Protein AF-A0A6J6VRY9-F1 (afdb_monomer)

Sequence (90 aa):
MVHAVILLLIVILFAPLVSAIPTVAIAGVLIGTSYRILNPASLRESLQTTKSEAFVLVITALVTLFIDLIWGIAIGIITHFITSWISRRN

Radius of gyration: 19.79 Å; Cα contacts (8 Å, |Δi|>4): 38; chains: 1; bounding box: 39×25×58 Å

Mean predicted aligned error: 5.54 Å

Solvent-accessible surface area (backbone atoms only — not comparable to full-atom values): 5023 Å² total; per-residue (Å²): 109,70,69,58,54,52,50,51,52,48,50,70,74,42,42,77,62,58,73,70,55,57,66,69,60,54,51,52,50,50,52,52,49,51,53,60,73,58,33,64,69,60,48,54,46,47,54,66,73,38,74,64,53,27,48,29,51,52,51,22,51,52,36,34,75,77,74,34,64,69,60,11,53,54,52,26,52,53,47,42,51,56,49,54,54,56,64,72,75,110

Organism: NCBI:txid449393

pLDDT: mean 91.95, std 8.25, range [46.59, 98.0]

InterPro domains:
  IPR011547 SLC26A/SulP transporter domain [PF00916] (1-60)

Structure (mmCIF, N/CA/C/O backbone):
data_AF-A0A6J6VRY9-F1
#
_entry.id   AF-A0A6J6VRY9-F1
#
loop_
_atom_site.group_PDB
_atom_site.id
_atom_site.type_symbol
_atom_site.label_atom_id
_atom_site.label_alt_id
_atom_site.label_comp_id
_atom_site.label_asym_id
_atom_site.label_entity_id
_atom_site.label_seq_id
_atom_site.pdbx_PDB_ins_code
_atom_site.Cartn_x
_atom_site.Cartn_y
_atom_site.Cartn_z
_atom_site.occupancy
_atom_site.B_iso_or_equiv
_atom_site.auth_seq_id
_atom_site.auth_comp_id
_atom_site.auth_asym_id
_atom_site.auth_atom_id
_atom_site.pdbx_PDB_model_num
ATOM 1 N N . MET A 1 1 ? 23.308 7.368 -4.730 1.00 82.50 1 MET A N 1
ATOM 2 C CA . MET A 1 1 ? 23.381 7.913 -6.108 1.00 82.50 1 MET A CA 1
ATOM 3 C C . MET A 1 1 ? 23.506 6.822 -7.166 1.00 82.50 1 MET A C 1
ATOM 5 O O . MET A 1 1 ? 22.708 6.832 -8.089 1.00 82.50 1 MET A O 1
ATOM 9 N N . VAL A 1 2 ? 24.411 5.847 -7.010 1.00 94.94 2 VAL A N 1
ATOM 10 C CA . VAL A 1 2 ? 24.603 4.734 -7.969 1.00 94.94 2 VAL A CA 1
ATOM 11 C C . VAL A 1 2 ? 23.294 4.020 -8.352 1.00 94.94 2 VAL A C 1
ATOM 13 O O . VAL A 1 2 ? 23.005 3.888 -9.533 1.00 94.94 2 VAL A O 1
ATOM 16 N N . HIS A 1 3 ? 22.449 3.662 -7.377 1.00 93.50 3 HIS A N 1
ATOM 17 C CA . HIS A 1 3 ? 21.144 3.033 -7.637 1.00 93.50 3 HIS A CA 1
ATOM 18 C C . HIS A 1 3 ? 20.230 3.860 -8.558 1.00 93.50 3 HIS A C 1
ATOM 20 O O . HIS A 1 3 ? 19.614 3.309 -9.461 1.00 93.50 3 HIS A O 1
ATOM 26 N N . ALA A 1 4 ? 20.165 5.182 -8.372 1.00 95.69 4 ALA A N 1
ATOM 27 C CA . ALA A 1 4 ? 19.333 6.054 -9.201 1.00 95.69 4 ALA A CA 1
ATOM 28 C C . ALA A 1 4 ? 19.879 6.173 -10.633 1.00 95.69 4 ALA A C 1
ATOM 30 O O . ALA A 1 4 ? 19.104 6.149 -11.583 1.00 95.69 4 ALA A O 1
ATOM 31 N N . VAL A 1 5 ? 21.206 6.243 -10.791 1.00 96.88 5 VAL A N 1
ATOM 32 C CA . VAL A 1 5 ? 21.864 6.273 -12.110 1.00 96.88 5 VAL A CA 1
ATOM 33 C C . VAL A 1 5 ? 21.635 4.961 -12.864 1.00 96.88 5 VAL A C 1
ATOM 35 O O . VAL A 1 5 ? 21.330 4.988 -14.053 1.00 96.88 5 VAL A O 1
ATOM 38 N N . ILE A 1 6 ? 21.714 3.818 -12.177 1.00 96.06 6 ILE A N 1
ATOM 39 C CA . ILE A 1 6 ? 21.417 2.508 -12.770 1.00 96.06 6 ILE A CA 1
ATOM 40 C C . ILE A 1 6 ? 19.949 2.433 -13.206 1.00 96.06 6 ILE A C 1
ATOM 42 O O . ILE A 1 6 ? 19.681 2.034 -14.336 1.00 96.06 6 ILE A O 1
ATOM 46 N N . LEU A 1 7 ? 19.000 2.852 -12.357 1.00 95.31 7 LEU A N 1
ATOM 47 C CA . LEU A 1 7 ? 17.580 2.879 -12.726 1.00 95.31 7 LEU A CA 1
ATOM 48 C C . LEU A 1 7 ? 17.320 3.786 -13.933 1.00 95.31 7 LEU A C 1
ATOM 50 O O . LEU A 1 7 ? 16.606 3.379 -14.843 1.00 95.31 7 LEU A O 1
ATOM 54 N N . LEU A 1 8 ? 17.931 4.973 -13.975 1.00 95.12 8 LEU A N 1
ATOM 55 C CA . LEU A 1 8 ? 17.838 5.886 -15.116 1.00 95.12 8 LEU A CA 1
ATOM 56 C C . LEU A 1 8 ? 18.320 5.212 -16.410 1.00 95.12 8 LEU A C 1
ATOM 58 O O . LEU A 1 8 ? 17.632 5.263 -17.429 1.00 95.12 8 LEU A O 1
ATOM 62 N N . LEU A 1 9 ? 19.482 4.557 -16.358 1.00 95.81 9 LEU A N 1
ATOM 63 C CA . LEU A 1 9 ? 20.075 3.878 -17.508 1.00 95.81 9 LEU A CA 1
ATOM 64 C C . LEU A 1 9 ? 19.195 2.716 -17.989 1.00 95.81 9 LEU A C 1
ATOM 66 O O . LEU A 1 9 ? 18.953 2.583 -19.187 1.00 95.81 9 LEU A O 1
ATOM 70 N N . ILE A 1 10 ? 18.656 1.918 -17.061 1.00 95.38 10 ILE A N 1
ATOM 71 C CA . ILE A 1 10 ? 17.712 0.839 -17.376 1.00 95.38 10 ILE A CA 1
ATOM 72 C C . ILE A 1 10 ? 16.450 1.404 -18.032 1.00 95.38 10 ILE A C 1
ATOM 74 O O . ILE A 1 10 ? 16.035 0.895 -19.067 1.00 95.38 10 ILE A O 1
ATOM 78 N N . VAL A 1 11 ? 15.852 2.461 -17.476 1.00 93.94 11 VAL A N 1
ATOM 79 C CA . VAL A 1 11 ? 14.621 3.051 -18.025 1.00 93.94 11 VAL A CA 1
ATOM 80 C C . VAL A 1 11 ? 14.840 3.547 -19.452 1.00 93.94 11 VAL A C 1
ATOM 82 O O . VAL A 1 11 ? 14.029 3.238 -20.317 1.00 93.94 11 VAL A O 1
ATOM 85 N N . ILE A 1 12 ? 15.939 4.253 -19.733 1.00 95.25 12 ILE A N 1
ATOM 86 C CA . ILE A 1 12 ? 16.211 4.782 -21.080 1.00 95.25 12 ILE A CA 1
ATOM 87 C C . ILE A 1 12 ? 16.477 3.654 -22.088 1.00 95.25 12 ILE A C 1
ATOM 89 O O . ILE A 1 12 ? 15.962 3.700 -23.203 1.00 95.25 12 ILE A O 1
ATOM 93 N N . LEU A 1 13 ? 17.255 2.635 -21.710 1.00 95.62 13 LEU A N 1
ATOM 94 C CA . LEU A 1 13 ? 17.629 1.546 -22.621 1.00 95.62 13 LEU A CA 1
ATOM 95 C C . LEU A 1 13 ? 16.495 0.534 -22.845 1.00 95.62 13 LEU A C 1
ATOM 97 O O . LEU A 1 13 ? 16.340 0.020 -23.950 1.00 95.62 13 LEU A O 1
ATOM 101 N N . PHE A 1 14 ? 15.703 0.242 -21.810 1.00 93.56 14 PHE A N 1
ATOM 102 C CA . PHE A 1 14 ? 14.678 -0.806 -21.831 1.00 93.56 14 PHE A CA 1
ATOM 103 C C . PHE A 1 14 ? 13.243 -0.274 -21.974 1.00 93.56 14 PHE A C 1
ATOM 105 O O . PHE A 1 14 ? 12.325 -1.081 -22.111 1.00 93.56 14 PHE A O 1
ATOM 112 N N . ALA A 1 15 ? 13.017 1.046 -22.026 1.00 90.44 15 ALA A N 1
ATOM 113 C CA . ALA A 1 15 ? 11.711 1.640 -22.343 1.00 90.44 15 ALA A CA 1
ATOM 114 C C . ALA A 1 15 ? 10.969 0.985 -23.535 1.00 90.44 15 ALA A C 1
ATOM 116 O O . ALA A 1 15 ? 9.788 0.675 -23.365 1.00 90.44 15 ALA A O 1
ATOM 117 N N . PRO A 1 16 ? 11.599 0.717 -24.705 1.00 90.31 16 PRO A N 1
ATOM 118 C CA . PRO A 1 16 ? 10.895 0.100 -25.837 1.00 90.31 16 PRO A CA 1
ATOM 119 C C . PRO A 1 16 ? 10.498 -1.364 -25.599 1.00 90.31 16 PRO A C 1
ATOM 121 O O . PRO A 1 16 ? 9.567 -1.856 -26.227 1.00 90.31 16 PRO A O 1
ATOM 124 N N . LEU A 1 17 ? 11.177 -2.072 -24.692 1.00 90.94 17 LEU A N 1
ATOM 125 C CA . LEU A 1 17 ? 10.775 -3.417 -24.269 1.00 90.94 17 LEU A CA 1
ATOM 126 C C . LEU A 1 17 ? 9.612 -3.347 -23.270 1.00 90.94 17 LEU A C 1
ATOM 128 O O . LEU A 1 17 ? 8.689 -4.154 -23.335 1.00 90.94 17 LEU A O 1
ATOM 132 N N . VAL A 1 18 ? 9.633 -2.360 -22.368 1.00 89.94 18 VAL A N 1
ATOM 133 C CA . VAL A 1 18 ? 8.584 -2.146 -21.359 1.00 89.94 18 VAL A CA 1
ATOM 134 C C . VAL A 1 18 ? 7.256 -1.727 -21.995 1.00 89.94 18 VAL A C 1
ATOM 136 O O . VAL A 1 18 ? 6.203 -2.149 -21.525 1.00 89.94 18 VAL A O 1
ATOM 139 N N . SER A 1 19 ? 7.275 -0.959 -23.088 1.00 88.81 19 SER A N 1
ATOM 140 C CA . SER A 1 19 ? 6.051 -0.567 -23.805 1.00 88.81 19 SER A CA 1
ATOM 141 C C . SER A 1 19 ? 5.334 -1.737 -24.487 1.00 88.81 19 SER A C 1
ATOM 143 O O . SER A 1 19 ? 4.137 -1.641 -24.753 1.00 88.81 19 SER A O 1
ATOM 145 N N . ALA A 1 20 ? 6.034 -2.848 -24.736 1.00 94.06 20 ALA A N 1
ATOM 146 C CA . ALA A 1 20 ? 5.448 -4.075 -25.266 1.00 94.06 20 ALA A CA 1
ATOM 147 C C . ALA A 1 20 ? 4.807 -4.959 -24.178 1.00 94.06 20 ALA A C 1
ATOM 149 O O . ALA A 1 20 ? 4.194 -5.977 -24.503 1.00 94.06 20 ALA A O 1
ATOM 150 N N . ILE A 1 21 ? 4.943 -4.605 -22.892 1.00 93.19 21 ILE A N 1
ATOM 151 C CA . ILE A 1 21 ? 4.392 -5.398 -2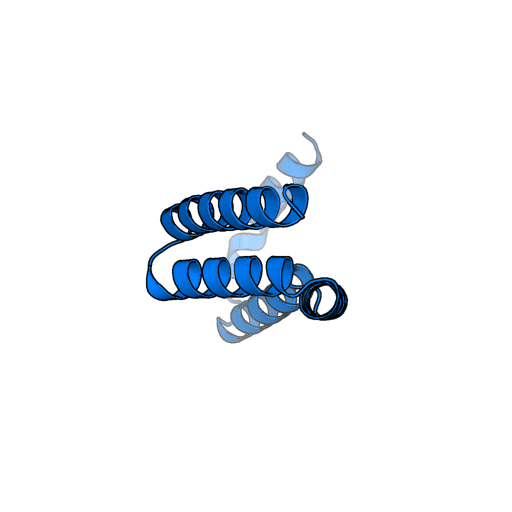1.790 1.00 93.19 21 ILE A CA 1
ATOM 152 C C . ILE A 1 21 ? 2.858 -5.296 -21.803 1.00 93.19 21 ILE A C 1
ATOM 154 O O . ILE A 1 21 ? 2.312 -4.196 -21.692 1.00 93.19 21 ILE A O 1
ATOM 158 N N . PRO A 1 22 ? 2.133 -6.429 -21.868 1.00 94.31 22 PRO A N 1
ATOM 159 C CA . PRO A 1 22 ? 0.680 -6.425 -21.767 1.00 94.31 22 PRO A CA 1
ATOM 160 C C . PRO A 1 22 ? 0.215 -5.841 -20.429 1.00 94.31 22 PRO A C 1
ATOM 162 O O . PRO A 1 22 ? 0.735 -6.194 -19.368 1.00 94.31 22 PRO A O 1
ATOM 165 N N . THR A 1 23 ? -0.829 -5.012 -20.449 1.00 94.56 23 THR A N 1
ATOM 166 C CA . THR A 1 23 ? -1.394 -4.376 -19.241 1.00 94.56 23 THR A CA 1
ATOM 167 C C . THR A 1 23 ? -1.819 -5.389 -18.176 1.00 94.56 23 THR A C 1
ATOM 169 O O . THR A 1 23 ? -1.691 -5.124 -16.982 1.00 94.56 23 THR A O 1
ATOM 172 N N . VAL A 1 24 ? -2.247 -6.582 -18.595 1.00 95.69 24 VAL A N 1
ATOM 173 C CA . VAL A 1 24 ? -2.611 -7.697 -17.708 1.00 95.69 24 VAL A CA 1
ATOM 174 C C . VAL A 1 24 ? -1.423 -8.153 -16.850 1.00 95.69 24 VAL A C 1
ATOM 176 O O . VAL A 1 24 ? -1.603 -8.466 -15.674 1.00 95.69 24 VAL A O 1
ATOM 179 N N . ALA A 1 25 ? -0.200 -8.133 -17.392 1.00 95.69 25 ALA A N 1
ATOM 180 C CA . ALA A 1 25 ? 0.997 -8.486 -16.631 1.00 95.69 25 ALA A CA 1
ATOM 181 C C . ALA A 1 25 ? 1.275 -7.455 -15.524 1.00 95.69 25 ALA A C 1
ATOM 183 O O . ALA A 1 25 ? 1.553 -7.828 -14.385 1.00 95.69 25 ALA A O 1
ATOM 184 N N . ILE A 1 26 ? 1.128 -6.161 -15.827 1.00 95.75 26 ILE 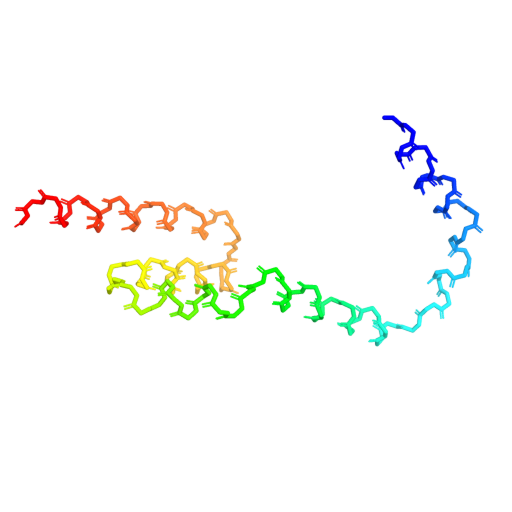A N 1
ATOM 185 C CA . ILE A 1 26 ? 1.309 -5.074 -14.851 1.00 95.75 26 ILE A CA 1
ATOM 186 C C . ILE A 1 26 ? 0.218 -5.127 -13.776 1.00 95.75 26 ILE A C 1
ATOM 188 O O . ILE A 1 26 ? 0.523 -4.968 -12.597 1.00 95.75 26 ILE A O 1
ATOM 192 N N . ALA A 1 27 ? -1.031 -5.418 -14.148 1.00 96.44 27 ALA A N 1
ATOM 193 C CA . ALA A 1 27 ? -2.112 -5.629 -13.188 1.00 96.44 27 ALA A CA 1
ATOM 194 C C . ALA A 1 27 ? -1.791 -6.777 -12.213 1.00 96.44 27 ALA A C 1
ATOM 196 O O . ALA A 1 27 ? -1.976 -6.624 -11.006 1.00 96.44 27 ALA A O 1
ATOM 197 N N . GLY A 1 28 ? -1.232 -7.888 -12.707 1.00 96.25 28 GLY A N 1
ATOM 198 C CA . GLY A 1 28 ? -0.755 -8.984 -11.860 1.00 96.25 28 GLY A CA 1
ATOM 199 C C . GLY A 1 28 ? 0.351 -8.553 -10.890 1.00 96.25 28 GLY A C 1
ATOM 200 O O . GLY A 1 28 ? 0.290 -8.877 -9.703 1.00 96.25 28 GLY A O 1
ATOM 201 N N . VAL A 1 29 ? 1.323 -7.765 -11.362 1.00 96.50 29 VAL A N 1
ATOM 202 C CA . VAL A 1 29 ? 2.381 -7.198 -10.506 1.00 96.50 29 VAL A CA 1
ATOM 203 C C . VAL A 1 29 ? 1.792 -6.274 -9.440 1.00 96.50 29 VAL A C 1
ATOM 205 O O . VAL A 1 29 ? 2.172 -6.396 -8.280 1.00 96.50 29 VAL A O 1
ATOM 208 N N . LEU A 1 30 ? 0.849 -5.398 -9.798 1.00 97.00 30 LEU A N 1
ATOM 209 C CA . LEU A 1 30 ? 0.180 -4.487 -8.864 1.00 97.00 30 LEU A CA 1
ATOM 210 C C . LEU A 1 30 ? -0.603 -5.241 -7.788 1.00 97.00 30 LEU A C 1
ATOM 212 O O . LEU A 1 30 ? -0.466 -4.937 -6.610 1.00 97.00 30 LEU A O 1
ATOM 216 N N . ILE A 1 31 ? -1.369 -6.265 -8.163 1.00 97.25 31 ILE A N 1
ATOM 217 C CA . ILE A 1 31 ? -2.084 -7.102 -7.190 1.00 97.25 31 ILE A CA 1
ATOM 218 C C . ILE A 1 31 ? -1.084 -7.805 -6.261 1.00 97.25 31 ILE A C 1
ATOM 220 O O . ILE A 1 31 ? -1.271 -7.816 -5.043 1.00 97.25 31 ILE A O 1
ATOM 224 N N . GLY A 1 32 ? 0.005 -8.349 -6.814 1.00 96.69 32 GLY A N 1
ATOM 225 C CA . GLY A 1 32 ? 1.055 -9.007 -6.036 1.00 96.69 32 GLY A CA 1
ATOM 226 C C . GLY A 1 32 ? 1.765 -8.063 -5.061 1.00 96.69 32 GLY A C 1
ATOM 227 O O . GLY A 1 32 ? 1.992 -8.423 -3.903 1.00 96.69 32 GLY A O 1
ATOM 228 N N . THR A 1 33 ? 2.087 -6.839 -5.488 1.00 96.44 33 THR A N 1
ATOM 229 C CA . THR A 1 33 ? 2.707 -5.833 -4.616 1.00 96.44 33 THR A CA 1
ATOM 230 C C . THR A 1 33 ? 1.723 -5.312 -3.579 1.00 96.44 33 THR A C 1
ATOM 232 O O . THR A 1 33 ? 2.107 -5.218 -2.415 1.00 96.44 33 THR A O 1
ATOM 235 N N . SER A 1 34 ? 0.462 -5.059 -3.936 1.00 95.88 34 SER A N 1
ATOM 236 C CA . SER A 1 34 ? -0.591 -4.694 -2.983 1.00 95.88 34 SER A CA 1
ATOM 237 C C . SER A 1 34 ? -0.764 -5.764 -1.909 1.00 95.88 34 SER A C 1
ATOM 239 O O . SER A 1 34 ? -0.759 -5.430 -0.728 1.00 95.88 34 SER A O 1
ATOM 241 N N . TYR A 1 35 ? -0.829 -7.046 -2.282 1.00 96.44 35 TYR A N 1
ATOM 242 C CA . TYR A 1 35 ? -0.922 -8.151 -1.323 1.00 96.44 35 TYR A CA 1
ATOM 243 C C . TYR A 1 35 ? 0.298 -8.213 -0.392 1.00 96.44 35 TYR A C 1
ATOM 245 O O . TYR A 1 35 ? 0.162 -8.405 0.817 1.00 96.44 35 TYR A O 1
ATOM 253 N N . ARG A 1 36 ? 1.501 -7.999 -0.940 1.00 95.88 36 ARG A N 1
ATOM 254 C CA . ARG A 1 36 ? 2.744 -7.961 -0.161 1.00 95.88 36 ARG A CA 1
ATOM 255 C C . ARG A 1 36 ? 2.795 -6.779 0.812 1.00 95.88 36 ARG A C 1
ATOM 257 O O . ARG A 1 36 ? 3.214 -6.975 1.947 1.00 95.88 36 ARG A O 1
ATOM 264 N N . ILE A 1 37 ? 2.403 -5.579 0.376 1.00 96.12 37 ILE A N 1
ATOM 265 C CA . ILE A 1 37 ? 2.362 -4.367 1.214 1.00 96.12 37 ILE A CA 1
ATOM 266 C C . ILE A 1 37 ? 1.334 -4.535 2.329 1.00 96.12 37 ILE A C 1
ATOM 268 O O . ILE A 1 37 ? 1.609 -4.173 3.469 1.00 96.12 37 ILE A O 1
ATOM 272 N N . LEU A 1 38 ? 0.173 -5.107 1.998 1.00 92.56 38 LEU A N 1
ATOM 273 C CA . LEU A 1 38 ? -0.904 -5.333 2.949 1.00 92.56 38 LEU A CA 1
ATOM 274 C C . LEU A 1 38 ? -0.458 -6.228 4.108 1.00 92.56 38 LEU A C 1
ATOM 276 O O . LEU A 1 38 ? -0.894 -6.011 5.227 1.00 92.56 38 LEU A O 1
ATOM 280 N N . ASN A 1 39 ? 0.410 -7.210 3.840 1.00 95.44 39 ASN A N 1
ATOM 281 C CA . ASN A 1 39 ? 0.837 -8.235 4.793 1.00 95.44 39 ASN A CA 1
ATOM 282 C C . ASN A 1 39 ? -0.355 -8.808 5.598 1.00 95.44 39 ASN A C 1
ATOM 284 O O . ASN A 1 39 ? -0.604 -8.413 6.741 1.00 95.44 39 ASN A O 1
ATOM 288 N N . PRO A 1 40 ? -1.100 -9.768 5.021 1.00 92.38 40 PRO A N 1
ATOM 289 C CA . PRO A 1 40 ? -2.351 -10.262 5.598 1.00 92.38 40 PRO A CA 1
ATOM 290 C C . PRO A 1 40 ? -2.217 -10.821 7.017 1.00 92.38 40 PRO A C 1
ATOM 292 O O . PRO A 1 40 ? -3.178 -10.776 7.782 1.00 92.38 40 PRO A O 1
ATOM 295 N N . ALA A 1 41 ? -1.041 -11.348 7.372 1.00 93.12 41 ALA A N 1
ATOM 296 C CA . ALA A 1 41 ? -0.772 -11.835 8.720 1.00 93.12 41 ALA A CA 1
ATOM 297 C C . ALA A 1 41 ? -0.806 -10.682 9.734 1.00 93.12 41 ALA A C 1
ATOM 299 O O . ALA A 1 41 ? -1.546 -10.757 10.712 1.00 93.12 41 ALA A O 1
ATOM 300 N N . SER A 1 42 ? -0.095 -9.589 9.446 1.00 91.81 42 SER A N 1
ATOM 301 C CA . SER A 1 42 ? -0.082 -8.388 10.289 1.00 91.81 42 SER A CA 1
ATOM 302 C C . SER A 1 42 ? -1.439 -7.690 10.336 1.00 91.81 42 SER A C 1
ATOM 304 O O . SER A 1 42 ? -1.859 -7.251 11.402 1.00 91.81 42 SER A O 1
ATOM 306 N N . LEU A 1 43 ? -2.178 -7.637 9.220 1.00 92.50 43 LEU A N 1
ATOM 307 C CA . LEU A 1 43 ? -3.552 -7.125 9.247 1.00 92.50 43 LEU A CA 1
ATOM 308 C C . LEU A 1 43 ? -4.453 -7.927 10.177 1.00 92.50 43 LEU A C 1
ATOM 310 O O . LEU A 1 43 ? -5.233 -7.357 10.939 1.00 92.50 43 LEU A O 1
ATOM 314 N N . ARG A 1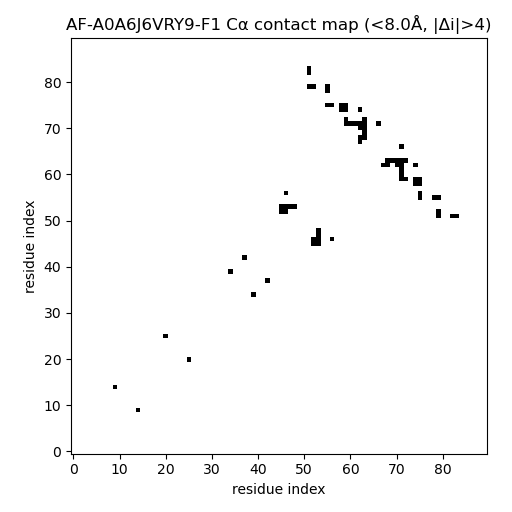 44 ? -4.391 -9.257 10.071 1.00 92.88 44 ARG A N 1
ATOM 315 C CA . ARG A 1 44 ? -5.212 -10.139 10.894 1.00 92.88 44 ARG A CA 1
ATOM 316 C C . ARG A 1 44 ? -4.873 -9.965 12.367 1.00 92.88 44 ARG A C 1
ATOM 318 O O . ARG A 1 44 ? -5.788 -9.948 13.182 1.00 92.88 44 ARG A O 1
ATOM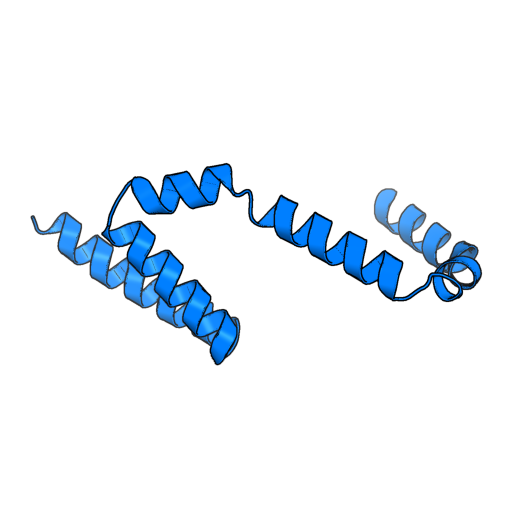 325 N N . GLU A 1 45 ? -3.594 -9.817 12.685 1.00 91.75 45 GLU A N 1
ATOM 326 C CA . GLU A 1 45 ? -3.128 -9.524 14.035 1.00 91.75 45 GLU A CA 1
ATOM 327 C C . GLU A 1 45 ? -3.696 -8.190 14.543 1.00 91.75 45 GLU A C 1
ATOM 329 O O . GLU A 1 45 ? -4.421 -8.203 15.534 1.00 91.75 45 GLU A O 1
ATOM 334 N N . SER A 1 46 ? -3.520 -7.069 13.827 1.00 89.19 46 SER A N 1
ATOM 335 C CA . SER A 1 46 ? -4.099 -5.769 14.234 1.00 89.19 46 SER A CA 1
ATOM 336 C C . SER A 1 46 ? -5.626 -5.805 14.386 1.00 89.19 46 SER A C 1
ATOM 338 O O . SER A 1 46 ? -6.176 -5.150 15.272 1.00 89.19 46 SER A O 1
ATOM 340 N N . LEU A 1 47 ? -6.336 -6.584 13.562 1.00 90.81 47 LEU A N 1
ATOM 341 C CA . LEU A 1 47 ? -7.789 -6.757 13.690 1.00 90.81 47 LEU A CA 1
ATOM 342 C C . LEU A 1 47 ? -8.199 -7.579 14.925 1.00 90.81 47 LEU A C 1
ATOM 344 O O . LEU A 1 47 ? -9.337 -7.459 15.381 1.00 90.81 47 LEU A O 1
ATOM 348 N N . GLN A 1 48 ? -7.310 -8.423 15.453 1.00 89.81 48 GLN A N 1
ATOM 349 C CA . GLN A 1 48 ? -7.579 -9.309 16.589 1.00 89.81 48 GLN A CA 1
ATOM 350 C C . GLN A 1 48 ? -7.038 -8.778 17.923 1.00 89.81 48 GLN A C 1
ATOM 352 O O . GLN A 1 48 ? -7.605 -9.118 18.960 1.00 89.81 48 GLN A O 1
ATOM 357 N N . THR A 1 49 ? -5.995 -7.943 17.914 1.00 85.06 49 THR A N 1
ATOM 358 C CA . THR A 1 49 ? -5.321 -7.443 19.125 1.00 85.06 49 THR A CA 1
ATOM 359 C C . THR A 1 49 ? -6.248 -6.612 20.011 1.00 85.06 49 THR A C 1
ATOM 361 O O . THR A 1 49 ? -6.508 -6.981 21.155 1.00 85.06 49 THR A O 1
ATOM 364 N N . THR A 1 50 ? -6.784 -5.500 19.496 1.00 86.06 50 THR A N 1
ATOM 365 C CA . THR A 1 50 ? -7.670 -4.616 20.271 1.00 86.06 50 THR A CA 1
ATOM 366 C C . THR A 1 50 ? -8.830 -4.137 19.412 1.00 86.06 50 THR A C 1
ATOM 368 O O . THR A 1 50 ? -8.629 -3.627 18.312 1.00 86.06 50 THR A O 1
ATOM 371 N N . LYS A 1 51 ? -10.060 -4.193 19.945 1.00 85.69 51 LYS A N 1
ATOM 372 C CA . LYS A 1 51 ? -11.262 -3.690 19.247 1.00 85.69 51 LYS A CA 1
ATOM 373 C C . LYS A 1 51 ? -11.130 -2.221 18.815 1.00 85.69 51 LYS A C 1
ATOM 375 O O . LYS A 1 51 ? -11.609 -1.857 17.748 1.00 85.69 51 LYS A O 1
ATOM 380 N N . SER A 1 52 ? -10.458 -1.399 19.626 1.00 87.50 52 SER A N 1
ATOM 381 C CA . SER A 1 52 ? -10.131 -0.004 19.305 1.00 87.50 52 SER A CA 1
ATOM 382 C C . SER A 1 52 ? -9.257 0.118 18.058 1.00 87.50 52 SER A C 1
ATOM 384 O O . SER A 1 52 ? -9.505 0.981 17.224 1.00 87.50 52 SER A O 1
ATOM 386 N N . GLU A 1 53 ? -8.218 -0.702 17.946 1.00 89.88 53 GLU A N 1
ATOM 387 C CA . GLU A 1 53 ? -7.250 -0.628 16.851 1.00 89.88 53 GLU A CA 1
ATOM 388 C C . GLU A 1 53 ? -7.876 -1.127 15.546 1.00 89.88 53 GLU A C 1
ATOM 390 O O . GLU A 1 53 ? -7.798 -0.457 14.515 1.00 89.88 53 GLU A O 1
ATOM 395 N N . ALA A 1 54 ? -8.620 -2.234 15.625 1.00 92.25 54 ALA A N 1
ATOM 396 C CA . ALA A 1 54 ? -9.400 -2.759 14.513 1.00 92.25 54 ALA A CA 1
ATOM 397 C C . ALA A 1 54 ? -10.397 -1.721 13.966 1.00 92.25 54 ALA A C 1
ATOM 399 O O . ALA A 1 54 ? -10.522 -1.551 12.755 1.00 92.25 54 ALA A O 1
ATOM 400 N N . PHE A 1 55 ? -11.080 -0.990 14.852 1.00 93.19 55 PHE A N 1
ATOM 401 C CA . PHE A 1 55 ? -12.041 0.041 14.463 1.00 93.19 55 PHE A CA 1
ATOM 402 C C . PHE A 1 55 ? -11.382 1.213 13.725 1.00 93.19 55 PHE A C 1
ATOM 404 O O . PHE A 1 55 ? -11.867 1.624 12.670 1.00 93.19 55 PHE A O 1
ATOM 411 N N . VAL A 1 56 ? -10.252 1.712 14.236 1.00 93.81 56 VAL A N 1
ATOM 412 C CA . VAL A 1 56 ? -9.473 2.779 13.584 1.00 93.81 56 VAL A CA 1
ATOM 413 C C . VAL A 1 56 ? -9.022 2.340 12.190 1.00 93.81 56 VAL A C 1
ATOM 415 O O . VAL A 1 56 ? -9.166 3.102 11.232 1.00 93.81 56 VAL A O 1
ATOM 418 N N . LEU A 1 57 ? -8.514 1.112 12.060 1.00 94.19 57 LEU A N 1
ATOM 419 C CA . LEU A 1 57 ? -8.057 0.559 10.786 1.00 94.19 57 LEU A CA 1
ATOM 420 C C . LEU A 1 57 ? -9.201 0.458 9.767 1.00 94.19 57 LEU A C 1
ATOM 422 O O . LEU A 1 57 ? -9.051 0.906 8.631 1.00 94.19 57 LEU A O 1
ATOM 426 N N . VAL A 1 58 ? -10.357 -0.067 10.179 1.00 95.31 58 VAL A N 1
ATOM 427 C CA . VAL A 1 58 ? -11.534 -0.200 9.307 1.00 95.31 58 VAL A CA 1
ATOM 428 C C . VAL A 1 58 ? -12.057 1.168 8.871 1.00 95.31 58 VAL A C 1
ATOM 430 O O . VAL A 1 58 ? -12.293 1.364 7.680 1.00 95.31 58 VAL A O 1
ATOM 433 N N . ILE A 1 59 ? -12.186 2.135 9.786 1.00 95.62 59 ILE A N 1
ATOM 434 C CA . ILE A 1 59 ? -12.614 3.496 9.424 1.00 95.62 59 ILE A CA 1
ATOM 435 C C . ILE A 1 59 ? -11.637 4.133 8.438 1.00 95.62 59 ILE A C 1
ATOM 437 O O . ILE A 1 59 ? -12.063 4.653 7.410 1.00 95.62 59 ILE A O 1
ATOM 441 N N . THR A 1 60 ? -10.334 4.061 8.713 1.00 95.75 60 THR A N 1
ATOM 442 C CA . THR A 1 60 ? -9.303 4.662 7.852 1.00 95.75 60 THR A CA 1
ATOM 443 C C . THR A 1 60 ? -9.335 4.048 6.451 1.00 95.75 60 THR A C 1
ATOM 445 O O . THR A 1 60 ? -9.281 4.771 5.453 1.00 95.75 60 THR A O 1
ATOM 448 N N . ALA A 1 61 ? -9.479 2.722 6.363 1.00 95.88 61 ALA A N 1
ATOM 449 C CA . ALA A 1 61 ? -9.590 2.012 5.094 1.00 95.88 61 ALA A CA 1
ATOM 450 C C . ALA A 1 61 ? -10.855 2.414 4.321 1.00 95.88 61 ALA A C 1
ATOM 452 O O . ALA A 1 61 ? -10.765 2.733 3.138 1.00 95.88 61 ALA A O 1
ATOM 453 N N . LEU A 1 62 ? -12.017 2.459 4.979 1.00 97.69 62 LEU A N 1
ATOM 454 C CA . LEU A 1 62 ? -13.275 2.861 4.343 1.00 97.69 62 LEU A CA 1
ATOM 455 C C . LEU A 1 62 ? -13.197 4.296 3.816 1.00 97.69 62 LEU A C 1
ATOM 457 O O . LEU A 1 62 ? -13.507 4.541 2.654 1.00 97.69 62 LEU A O 1
ATOM 461 N N . VAL A 1 63 ? -12.724 5.238 4.631 1.00 97.56 63 VAL A N 1
ATOM 462 C CA . VAL A 1 63 ? -12.581 6.638 4.211 1.00 97.56 63 VAL A CA 1
ATOM 463 C C . VAL A 1 63 ? -11.623 6.759 3.023 1.00 97.56 63 VAL A C 1
ATOM 465 O O . VAL A 1 63 ? -11.943 7.456 2.067 1.00 97.56 63 VAL A O 1
ATOM 468 N N . THR A 1 64 ? -10.496 6.042 3.036 1.00 96.62 64 THR A N 1
ATOM 469 C CA . THR A 1 64 ? -9.527 6.068 1.926 1.00 96.62 64 THR A CA 1
ATOM 470 C C . THR A 1 64 ? -10.112 5.507 0.629 1.00 96.62 64 THR A C 1
ATOM 472 O O . THR A 1 64 ? -9.814 6.016 -0.449 1.00 96.62 64 THR A O 1
ATOM 475 N N . LEU A 1 65 ? -10.946 4.465 0.719 1.00 96.75 65 LEU A N 1
ATOM 476 C CA . LEU A 1 65 ? -11.572 3.830 -0.444 1.00 96.75 65 LEU A CA 1
ATOM 477 C C . LEU A 1 65 ? -12.718 4.658 -1.036 1.00 96.75 65 LEU A C 1
ATOM 479 O O . LEU A 1 65 ? -12.902 4.644 -2.251 1.00 96.75 65 LEU A O 1
ATOM 483 N N . PHE A 1 66 ? -13.499 5.342 -0.195 1.00 98.00 66 PHE A N 1
ATOM 484 C CA . PHE A 1 66 ? -14.705 6.056 -0.627 1.00 98.00 66 PHE A CA 1
ATOM 485 C C . PHE A 1 66 ? -14.512 7.562 -0.831 1.00 98.00 66 PHE A C 1
ATOM 487 O O . PHE A 1 66 ? -15.305 8.166 -1.550 1.00 98.00 66 PHE A O 1
ATOM 494 N N . ILE A 1 67 ? -13.510 8.170 -0.194 1.00 96.69 67 ILE A N 1
ATOM 495 C CA . ILE A 1 67 ? -13.268 9.618 -0.232 1.00 96.69 67 ILE A CA 1
ATOM 496 C C . ILE A 1 67 ? -11.915 9.887 -0.892 1.00 96.69 67 ILE A C 1
ATOM 498 O O . ILE A 1 67 ? -11.864 10.113 -2.097 1.00 96.69 67 ILE A O 1
ATOM 502 N N . ASP A 1 68 ? -10.828 9.854 -0.121 1.00 96.88 68 ASP A N 1
ATOM 503 C CA . ASP A 1 68 ? -9.450 9.966 -0.594 1.00 96.88 68 ASP A CA 1
ATOM 504 C C . ASP A 1 68 ? -8.450 9.617 0.530 1.00 96.88 68 ASP A C 1
ATOM 506 O O . ASP A 1 68 ? -8.801 9.419 1.698 1.00 96.88 68 ASP A O 1
ATOM 510 N N . LEU A 1 69 ? -7.164 9.563 0.173 1.00 96.75 69 LEU A N 1
ATOM 511 C CA . LEU A 1 69 ? -6.080 9.273 1.112 1.00 96.75 69 LEU A CA 1
ATOM 512 C C . LEU A 1 69 ? -5.875 10.382 2.161 1.00 96.75 69 LEU A C 1
ATOM 514 O O . LEU A 1 69 ? -5.510 10.084 3.298 1.00 96.75 69 LEU A O 1
ATOM 518 N N . ILE A 1 70 ? -6.095 11.650 1.800 1.00 97.19 70 ILE A N 1
ATOM 519 C CA . ILE A 1 70 ? -5.830 12.794 2.686 1.00 97.19 70 ILE A CA 1
ATOM 520 C C . ILE A 1 70 ? -6.846 12.812 3.837 1.00 97.19 70 ILE A C 1
ATOM 522 O O . ILE A 1 70 ? -6.451 12.852 5.007 1.00 97.19 70 ILE A O 1
ATOM 526 N N . TRP A 1 71 ? -8.140 12.711 3.524 1.00 96.94 71 TRP A N 1
ATOM 527 C CA . TRP A 1 71 ? -9.218 12.577 4.501 1.00 96.94 71 TRP A CA 1
ATOM 528 C C . TRP A 1 71 ? -9.109 11.271 5.282 1.00 96.94 71 TRP A C 1
ATOM 530 O O . TRP A 1 71 ? -9.354 11.277 6.490 1.00 96.94 71 TRP A O 1
ATOM 540 N N . GLY A 1 72 ? -8.681 10.181 4.636 1.00 96.50 72 GLY A N 1
ATOM 541 C CA . GLY A 1 72 ? -8.394 8.904 5.294 1.00 96.50 72 GLY A CA 1
ATOM 542 C C . GLY A 1 72 ? -7.423 9.064 6.460 1.00 96.50 72 GLY A C 1
A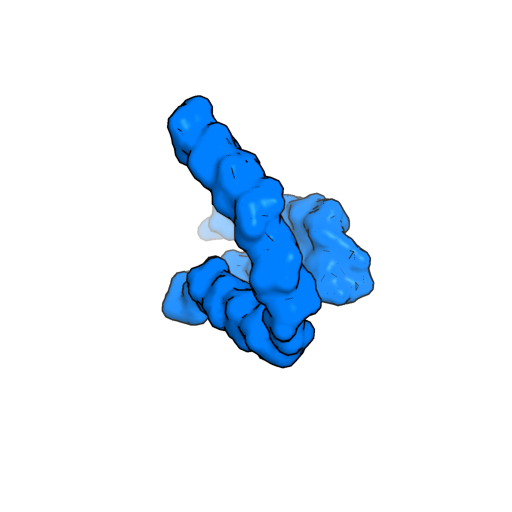TOM 543 O O . GLY A 1 72 ? -7.741 8.695 7.592 1.00 96.50 72 GLY A O 1
ATOM 544 N N . ILE A 1 73 ? -6.274 9.690 6.205 1.00 96.25 73 ILE A N 1
ATOM 545 C CA . ILE A 1 73 ? -5.256 9.948 7.230 1.00 96.25 73 ILE A CA 1
ATOM 546 C C . ILE A 1 73 ? -5.797 10.885 8.319 1.00 96.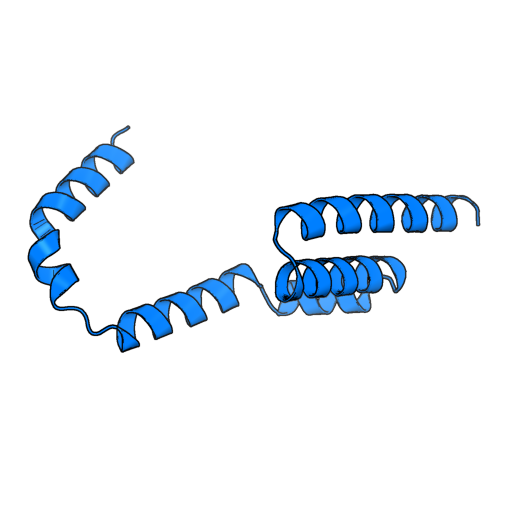25 73 ILE A C 1
ATOM 548 O O . ILE A 1 73 ? -5.639 10.593 9.506 1.00 96.25 73 ILE A O 1
ATOM 552 N N . ALA A 1 74 ? -6.467 11.980 7.947 1.00 96.81 74 ALA A N 1
ATOM 553 C CA . ALA A 1 74 ? -6.998 12.943 8.913 1.00 96.81 74 ALA A CA 1
ATOM 554 C C . ALA A 1 74 ? -8.010 12.300 9.880 1.00 96.81 74 ALA A C 1
ATOM 556 O O . ALA A 1 74 ? -7.869 12.409 11.101 1.00 96.81 74 ALA A O 1
ATOM 557 N N . ILE A 1 75 ? -9.001 11.580 9.345 1.00 95.88 75 ILE A N 1
ATOM 558 C CA . ILE A 1 75 ? -10.040 10.914 10.140 1.00 95.88 75 ILE A CA 1
ATOM 559 C C . ILE A 1 75 ? -9.441 9.765 10.956 1.00 95.88 75 ILE A C 1
ATOM 561 O O . ILE A 1 75 ? -9.800 9.598 12.125 1.00 95.88 75 ILE A O 1
ATOM 565 N N . GLY A 1 76 ? -8.502 9.005 10.389 1.00 94.50 76 GLY A N 1
ATOM 566 C CA . GLY A 1 76 ? -7.807 7.925 11.090 1.00 94.50 76 GLY A CA 1
ATOM 567 C C . GLY A 1 76 ? -7.074 8.414 12.340 1.00 94.50 76 GLY A C 1
ATOM 568 O O . GLY A 1 76 ? -7.256 7.852 13.422 1.00 94.50 76 GLY A O 1
ATOM 569 N N . ILE A 1 77 ? -6.323 9.515 12.228 1.00 95.38 77 ILE A N 1
ATOM 570 C CA . ILE A 1 77 ? -5.608 10.130 13.359 1.00 95.38 77 ILE A CA 1
ATOM 571 C C . ILE A 1 77 ? -6.589 10.615 14.432 1.00 95.38 77 ILE A C 1
ATOM 573 O O . ILE A 1 77 ? -6.388 10.331 15.614 1.00 95.38 77 ILE A O 1
ATOM 577 N N . ILE A 1 78 ? -7.666 11.303 14.037 1.00 94.81 78 ILE A N 1
ATOM 578 C CA . ILE A 1 78 ? -8.700 11.783 14.970 1.00 94.81 78 ILE A CA 1
ATOM 579 C C . ILE A 1 78 ? -9.341 10.602 15.709 1.00 94.81 78 ILE A C 1
ATOM 581 O O . ILE A 1 78 ? -9.455 10.620 16.935 1.00 94.81 78 ILE A O 1
ATOM 585 N N . THR A 1 79 ? -9.702 9.546 14.979 1.00 93.62 79 THR A N 1
ATOM 586 C CA . THR A 1 79 ? -10.332 8.344 15.544 1.00 93.62 79 THR A CA 1
ATOM 587 C C . THR A 1 79 ? -9.389 7.635 16.515 1.00 93.62 79 THR A C 1
ATOM 589 O O . THR A 1 79 ? -9.794 7.273 17.623 1.00 93.62 79 THR A O 1
ATOM 592 N N . HIS A 1 80 ? -8.114 7.479 16.151 1.00 93.38 80 HIS A N 1
ATOM 593 C CA . HIS A 1 80 ? -7.098 6.908 17.034 1.00 93.38 80 HIS A CA 1
ATOM 594 C C . HIS A 1 80 ? -6.931 7.737 18.311 1.00 93.38 80 HIS A C 1
ATOM 596 O O . HIS A 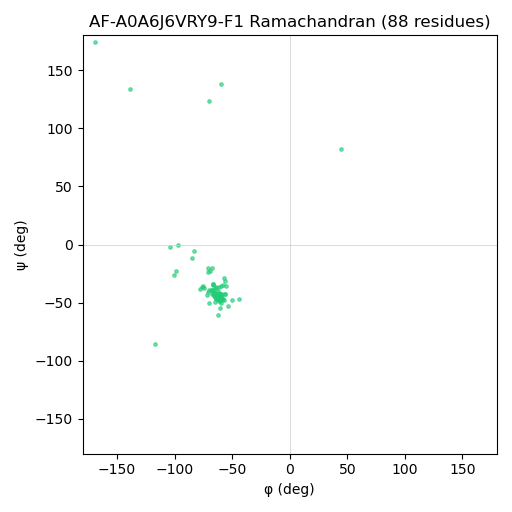1 80 ? -6.915 7.191 19.416 1.00 93.38 80 HIS A O 1
ATOM 602 N N . PHE A 1 81 ? -6.851 9.062 18.180 1.00 92.88 81 PHE A N 1
ATOM 603 C CA . PHE A 1 81 ? -6.705 9.955 19.323 1.00 92.88 81 PHE A CA 1
ATOM 604 C C . PHE A 1 81 ? -7.892 9.829 20.286 1.00 92.88 81 PHE A C 1
ATOM 606 O O . PHE A 1 81 ? -7.686 9.589 21.473 1.00 92.88 81 PHE A O 1
ATOM 613 N N . ILE A 1 82 ? -9.125 9.877 19.773 1.00 90.62 82 ILE A N 1
ATOM 614 C CA . ILE A 1 82 ? -10.348 9.728 20.580 1.00 90.62 82 ILE A CA 1
ATOM 615 C C . ILE A 1 82 ? -10.365 8.377 21.303 1.00 90.62 82 ILE A C 1
ATOM 617 O O . ILE A 1 82 ? -10.634 8.314 22.505 1.00 90.62 82 ILE A O 1
ATOM 621 N N . THR A 1 83 ? -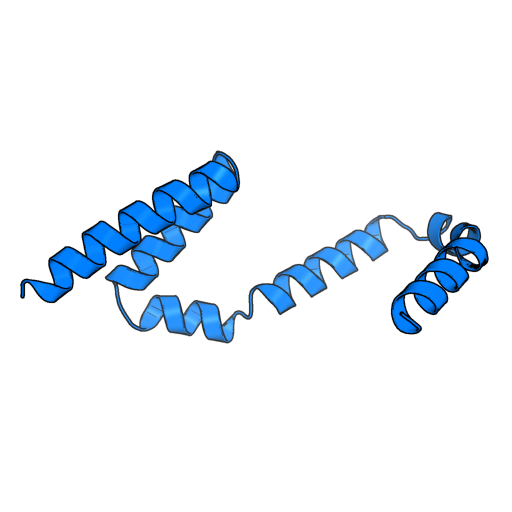10.042 7.294 20.594 1.00 87.25 83 THR A N 1
ATOM 622 C CA . THR A 1 83 ? -10.152 5.946 21.165 1.00 87.25 83 THR A CA 1
ATOM 623 C C . THR A 1 83 ? -9.035 5.649 22.172 1.00 87.25 83 THR A C 1
ATOM 625 O O . THR A 1 83 ? -9.291 5.073 23.230 1.00 87.25 83 THR A O 1
ATOM 628 N N . SER A 1 84 ? -7.812 6.121 21.910 1.00 84.00 84 SER A N 1
ATOM 629 C CA . SER A 1 84 ? -6.690 6.017 22.856 1.00 84.00 84 SER A CA 1
ATOM 630 C C . SER A 1 84 ? -6.906 6.857 24.120 1.00 84.00 84 SER A C 1
ATOM 632 O O . SER A 1 84 ? -6.525 6.436 25.213 1.00 84.00 84 SER A O 1
ATOM 634 N N . TRP A 1 85 ? -7.562 8.015 24.000 1.00 82.12 85 TRP A N 1
ATOM 635 C CA . TRP A 1 85 ? -7.902 8.863 25.141 1.00 82.12 85 TRP A CA 1
ATOM 636 C C . TRP A 1 85 ? -8.960 8.207 26.037 1.00 82.12 85 TRP A C 1
ATOM 638 O O . TRP A 1 85 ? -8.837 8.235 27.260 1.00 82.12 85 TRP A O 1
ATOM 648 N N . ILE A 1 86 ? -9.948 7.542 25.432 1.00 76.19 86 ILE A N 1
ATOM 649 C CA . ILE A 1 86 ? -10.972 6.762 26.142 1.00 76.19 86 ILE A CA 1
ATOM 650 C C . ILE A 1 86 ? -10.364 5.558 26.869 1.00 76.19 86 ILE A C 1
ATOM 652 O O . ILE A 1 86 ? -10.683 5.334 28.034 1.00 76.19 86 ILE A O 1
ATOM 656 N N . SER A 1 87 ? -9.448 4.827 26.227 1.00 71.00 87 SER A N 1
ATOM 657 C CA . SER A 1 87 ? -8.813 3.652 26.839 1.00 71.00 87 SER A CA 1
ATOM 658 C C . SER A 1 87 ? -7.825 3.994 27.957 1.00 71.00 87 SER A C 1
ATOM 660 O O . SER A 1 87 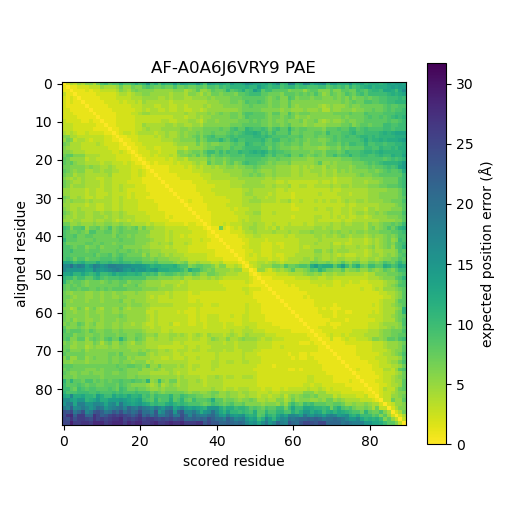? -7.518 3.119 28.755 1.00 71.00 87 SER A O 1
ATOM 662 N N . ARG A 1 88 ? -7.302 5.227 28.016 1.00 62.84 88 ARG A N 1
ATOM 663 C CA . ARG A 1 88 ? -6.436 5.693 29.118 1.00 62.84 88 ARG A CA 1
ATOM 664 C C . ARG A 1 88 ? -7.210 6.212 30.329 1.00 62.84 88 ARG A C 1
ATOM 666 O O . ARG A 1 88 ? -6.600 6.490 31.357 1.00 62.84 88 ARG A O 1
ATOM 673 N N . ARG A 1 89 ? -8.523 6.413 30.196 1.00 57.31 89 ARG A N 1
ATOM 674 C CA . ARG A 1 89 ? -9.383 6.949 31.261 1.00 57.31 89 ARG A CA 1
ATOM 675 C C . ARG A 1 89 ? -10.119 5.851 32.043 1.00 57.31 89 ARG A C 1
ATOM 677 O O . ARG A 1 89 ? -10.858 6.175 32.969 1.00 57.31 89 ARG A O 1
ATOM 684 N N . ASN A 1 90 ? -9.904 4.590 31.680 1.00 46.59 90 ASN A N 1
ATOM 685 C CA . ASN A 1 90 ? -10.403 3.394 32.354 1.00 46.59 90 ASN A CA 1
ATOM 686 C C . ASN A 1 90 ? -9.234 2.462 32.683 1.00 46.59 90 ASN A C 1
ATOM 688 O O . ASN A 1 90 ? -9.442 1.570 33.531 1.00 46.59 90 ASN A O 1
#

Secondary structure (DSSP, 8-state):
-HHHHHHHHHHHHHHHHHTTS-HHHHHHHHHHHHHHHH-HHHHHHHHHH-HHHHHHHHHHHHHHHHT-HHHHHHHHHHHHHHHHHHHT--

Foldseek 3Di:
DVVVVVVVVCCVVCVVVVVPDDVVVVVVVVVVVVCVVPVVVVLVCQCPPDVLSVVLVVQLVVCCVPPNNVVSVVVSVVSNVVSVVVVVVD